Protein AF-A0A9X1HG50-F1 (afdb_monomer)

Sequence (94 aa):
AIVTATEELGEEVHFLLNGLGTNAPPFDSWLVLRGLKTLPLRMDKHELNAQRVAEYLNQHPGVSHVYYPGLPEHPGHDIAARQMTGFGGIVSFK

Solvent-accessible surface area (backbone atoms only — not comparable 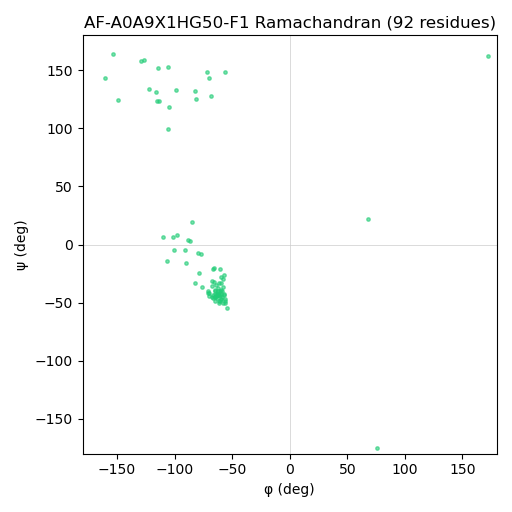to full-atom values): 5636 Å² total; per-residue (Å²): 137,89,86,64,96,47,68,70,61,41,52,55,52,48,52,50,37,64,75,69,61,75,64,78,55,72,68,58,53,49,52,50,57,60,50,55,77,48,40,67,66,49,48,57,50,34,22,58,50,29,52,54,50,47,57,52,45,64,72,34,91,90,42,80,45,66,52,38,52,77,40,86,85,30,94,53,17,71,61,43,65,72,77,39,100,66,65,46,58,70,71,52,72,78

Nearest PDB structures (foldseek):
  6k1n-assembly1_C  TM=9.606E-01  e=2.654E-08  Stenotrophomonas maltophilia R551-3
  6k1o-assembly1_A  TM=9.635E-01  e=4.033E-08  Stenotrophomonas maltophilia R551-3
  6k1n-assembly1_D  TM=9.611E-01  e=4.637E-08  Stenotrophomonas maltophilia R551-3
  6k1n-assembly1_B  TM=9.662E-01  e=5.331E-08  Stenotrophomonas maltophilia R551-3
  3e6g-assembly1_B  TM=9.581E-01  e=4.972E-08  Xanthomonas oryzae pv. oryzae

Foldseek 3Di:
DDDDPDPVVVVVVVVCCVVVVVDDDPVVVVVVVVVVVCVVVVFVVLQVVQVVVQVVLCPDPPFPDKAFLCDPPHPCVVVCVVPDPGRTRDIDTD

Radius of gyration: 18.85 Å; Cα contacts (8 Å, |Δi|>4): 71; chains: 1; bounding box: 37×26×50 Å

Structure (mmCIF, N/CA/C/O backbone):
data_AF-A0A9X1HG50-F1
#
_entry.id   AF-A0A9X1HG50-F1
#
loop_
_atom_site.group_PDB
_atom_site.id
_atom_site.type_symbol
_atom_site.label_atom_id
_atom_site.label_alt_id
_atom_site.label_comp_id
_atom_site.label_asym_id
_atom_site.label_entity_id
_atom_site.label_seq_id
_atom_site.pdbx_PDB_ins_code
_atom_site.Cartn_x
_atom_site.Cartn_y
_atom_site.Cartn_z
_atom_site.occupancy
_atom_site.B_iso_or_equiv
_atom_site.auth_seq_id
_atom_site.auth_comp_id
_atom_site.auth_asym_id
_atom_site.auth_atom_id
_atom_site.pdbx_PDB_model_num
ATOM 1 N N . ALA A 1 1 ? 6.141 2.559 -11.445 1.00 82.38 1 ALA A N 1
ATOM 2 C CA . ALA A 1 1 ? 6.173 1.608 -12.571 1.00 82.38 1 ALA A CA 1
ATOM 3 C C . ALA A 1 1 ? 4.741 1.250 -12.919 1.00 82.38 1 ALA A C 1
ATOM 5 O O . ALA A 1 1 ? 3.939 1.125 -12.000 1.00 82.38 1 ALA A O 1
ATOM 6 N N . ILE A 1 2 ? 4.427 1.132 -14.205 1.00 93.31 2 ILE A N 1
ATOM 7 C CA . ILE A 1 2 ? 3.151 0.583 -14.673 1.00 93.31 2 ILE A CA 1
ATOM 8 C C . ILE A 1 2 ? 3.428 -0.873 -15.048 1.00 93.31 2 ILE A C 1
ATOM 10 O O . ILE A 1 2 ? 4.446 -1.149 -15.678 1.00 93.31 2 ILE A O 1
ATOM 14 N N . VAL A 1 3 ? 2.570 -1.792 -14.607 1.00 96.12 3 VAL A N 1
ATOM 15 C CA . VAL A 1 3 ? 2.657 -3.221 -14.936 1.00 96.12 3 VAL A CA 1
ATOM 16 C C . VAL A 1 3 ? 1.422 -3.566 -15.754 1.00 96.12 3 VAL A C 1
ATOM 18 O O . VAL A 1 3 ? 0.304 -3.310 -15.308 1.00 96.12 3 VAL A O 1
ATOM 21 N N . THR A 1 4 ? 1.625 -4.100 -16.954 1.00 97.56 4 THR A N 1
ATOM 22 C CA . THR A 1 4 ? 0.555 -4.467 -17.886 1.00 97.56 4 THR A CA 1
ATOM 23 C C . THR A 1 4 ? 0.385 -5.982 -17.921 1.00 97.56 4 THR A C 1
ATOM 25 O O . THR A 1 4 ? 1.320 -6.730 -17.642 1.00 97.56 4 THR A O 1
ATOM 28 N N . ALA A 1 5 ? -0.829 -6.443 -18.230 1.00 97.62 5 ALA A N 1
ATOM 29 C CA . ALA A 1 5 ? -1.114 -7.873 -18.351 1.00 97.62 5 ALA A CA 1
ATOM 30 C C . ALA A 1 5 ? -0.644 -8.460 -19.692 1.00 97.62 5 ALA A C 1
ATOM 32 O O . ALA A 1 5 ? -0.397 -9.660 -19.771 1.00 97.62 5 ALA A O 1
ATOM 33 N N . THR A 1 6 ? -0.534 -7.625 -20.729 1.00 98.38 6 THR A N 1
ATOM 34 C CA . THR A 1 6 ? -0.103 -8.031 -22.069 1.00 98.38 6 THR A CA 1
ATOM 35 C C . THR A 1 6 ? 1.060 -7.175 -22.558 1.00 98.38 6 THR A C 1
ATOM 37 O O . THR A 1 6 ? 1.301 -6.070 -22.051 1.00 98.38 6 THR A O 1
ATOM 40 N N . GLU A 1 7 ? 1.790 -7.716 -23.529 1.00 97.94 7 GLU A N 1
ATOM 41 C CA . GLU A 1 7 ? 2.939 -7.060 -24.148 1.00 97.94 7 GLU A CA 1
ATOM 42 C C . GLU A 1 7 ? 2.496 -5.875 -25.005 1.00 97.94 7 GLU A C 1
ATOM 44 O O . GLU A 1 7 ? 3.061 -4.795 -24.865 1.00 97.94 7 GLU A O 1
ATOM 49 N N . GLU A 1 8 ? 1.412 -6.025 -25.772 1.00 98.31 8 GLU A N 1
ATOM 50 C CA . GLU A 1 8 ? 0.889 -4.973 -26.650 1.00 98.31 8 GLU A CA 1
ATOM 51 C C . GLU A 1 8 ? 0.535 -3.711 -25.850 1.00 98.31 8 GLU A C 1
ATOM 53 O O . GLU A 1 8 ? 0.939 -2.603 -26.196 1.00 98.31 8 GLU A O 1
ATOM 58 N N . LEU A 1 9 ? -0.141 -3.875 -24.704 1.00 98.00 9 LEU A N 1
ATOM 59 C CA . LEU A 1 9 ? -0.444 -2.753 -23.812 1.00 98.00 9 LEU A CA 1
ATOM 60 C C . LEU A 1 9 ? 0.832 -2.156 -23.196 1.00 98.00 9 LEU A C 1
ATOM 62 O O . LEU A 1 9 ? 0.900 -0.956 -22.929 1.00 98.00 9 LEU A O 1
ATOM 66 N N . GLY A 1 10 ? 1.847 -2.987 -22.951 1.00 97.69 10 GLY A N 1
ATOM 67 C CA . GLY A 1 10 ? 3.153 -2.541 -22.472 1.00 97.69 10 GLY A CA 1
ATOM 68 C C . GLY A 1 10 ? 3.863 -1.638 -23.481 1.00 97.69 10 GLY A C 1
ATOM 69 O O . GLY A 1 10 ? 4.388 -0.591 -23.097 1.00 97.69 10 GLY A O 1
ATOM 70 N N . GLU A 1 11 ? 3.831 -2.002 -24.763 1.00 97.69 11 GLU A N 1
ATOM 71 C CA . GLU A 1 11 ? 4.396 -1.210 -25.858 1.00 97.69 11 GLU A CA 1
ATOM 72 C C . GLU A 1 11 ? 3.673 0.131 -26.026 1.00 97.69 11 GLU A C 1
ATOM 74 O O . GLU A 1 11 ? 4.328 1.172 -26.121 1.00 97.69 11 GLU A O 1
ATOM 79 N N . 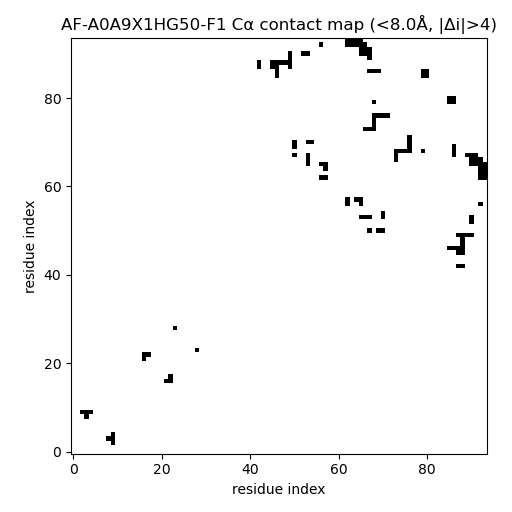GLU A 1 12 ? 2.337 0.135 -25.978 1.00 97.62 12 GLU A N 1
ATOM 80 C CA . GLU A 1 12 ? 1.537 1.365 -26.047 1.00 97.62 12 GLU A CA 1
ATOM 81 C C . GLU A 1 12 ? 1.873 2.330 -24.900 1.00 97.62 12 GLU A C 1
ATOM 83 O O . GLU A 1 12 ? 2.122 3.522 -25.118 1.00 97.62 12 GLU A O 1
ATOM 88 N N . VAL A 1 13 ? 1.941 1.819 -23.666 1.00 96.94 13 VAL A N 1
ATOM 89 C CA . VAL A 1 13 ? 2.327 2.618 -22.494 1.00 96.94 13 VAL A CA 1
ATOM 90 C C . VAL A 1 13 ? 3.760 3.132 -22.636 1.00 96.94 13 VAL A C 1
ATOM 92 O O . VAL A 1 13 ? 4.023 4.300 -22.342 1.00 96.94 13 VAL A O 1
ATOM 95 N N . HIS A 1 14 ? 4.693 2.297 -23.103 1.00 95.75 14 HIS A N 1
ATOM 96 C CA . HIS A 1 14 ? 6.086 2.695 -23.299 1.00 95.75 14 HIS A CA 1
ATOM 97 C C . HIS A 1 14 ? 6.227 3.812 -24.341 1.00 95.75 14 HIS A C 1
ATOM 99 O O . HIS A 1 14 ? 6.938 4.791 -24.096 1.00 95.75 14 HIS A O 1
ATOM 105 N N . PHE A 1 15 ? 5.509 3.708 -25.463 1.00 97.06 15 PHE A N 1
ATOM 106 C CA . PHE A 1 15 ? 5.473 4.736 -26.499 1.00 97.06 15 PHE A CA 1
ATOM 107 C C . PHE A 1 15 ? 5.033 6.092 -25.930 1.00 97.06 15 PHE A C 1
ATOM 109 O O . PHE A 1 15 ? 5.701 7.104 -26.157 1.00 97.06 15 PHE A O 1
ATOM 116 N N . LEU A 1 16 ? 3.962 6.111 -25.127 1.00 96.62 16 LEU A N 1
ATOM 117 C CA . LEU A 1 16 ? 3.464 7.330 -24.483 1.00 96.62 16 LEU A CA 1
ATOM 118 C C . LEU A 1 16 ? 4.455 7.902 -23.463 1.00 96.62 16 LEU A C 1
ATOM 120 O O . LEU A 1 16 ? 4.703 9.106 -23.465 1.00 96.62 16 LEU A O 1
ATOM 124 N N . LEU A 1 17 ? 5.048 7.062 -22.611 1.00 96.06 17 LEU A N 1
ATOM 125 C CA . LEU A 1 17 ? 6.042 7.506 -21.629 1.00 96.06 17 LEU A CA 1
ATOM 126 C C . LEU A 1 17 ? 7.261 8.146 -22.305 1.00 96.06 17 LEU A C 1
ATOM 128 O O . LEU A 1 17 ? 7.749 9.180 -21.844 1.00 96.06 17 LEU A O 1
ATOM 132 N N . ASN A 1 18 ? 7.744 7.554 -23.401 1.00 94.69 18 ASN A N 1
ATOM 133 C CA . ASN A 1 18 ? 8.856 8.097 -24.179 1.00 94.69 18 ASN A CA 1
ATOM 134 C C . ASN A 1 18 ? 8.475 9.407 -24.887 1.00 94.69 18 ASN A C 1
ATOM 136 O O . ASN A 1 18 ? 9.222 10.378 -24.814 1.00 94.69 18 ASN A O 1
ATOM 140 N N . GLY A 1 19 ? 7.302 9.455 -25.527 1.00 97.31 19 GLY A N 1
ATOM 141 C CA . GLY A 1 19 ? 6.837 10.636 -26.259 1.00 97.31 19 GLY A CA 1
ATOM 142 C C . GLY A 1 19 ? 6.515 11.836 -25.364 1.00 97.31 19 GLY A C 1
ATOM 143 O O . GLY A 1 19 ? 6.774 12.974 -25.747 1.00 97.31 19 GLY A O 1
ATOM 144 N N . LEU A 1 20 ? 5.975 11.595 -24.165 1.00 97.44 20 LEU A N 1
ATOM 145 C CA . LEU A 1 20 ? 5.605 12.644 -23.208 1.00 97.44 20 LEU A CA 1
ATOM 146 C C . LEU A 1 20 ? 6.735 13.007 -22.236 1.00 97.44 20 LEU A C 1
ATOM 148 O O . LEU A 1 20 ? 6.656 14.032 -21.563 1.00 97.44 20 LEU A O 1
ATOM 152 N N . GLY A 1 21 ? 7.767 12.167 -22.124 1.00 95.06 21 GLY A N 1
ATOM 153 C CA . GLY A 1 21 ? 8.881 12.384 -21.201 1.00 95.06 21 GLY A CA 1
ATOM 154 C C . GLY A 1 21 ? 8.500 12.262 -19.720 1.00 95.06 21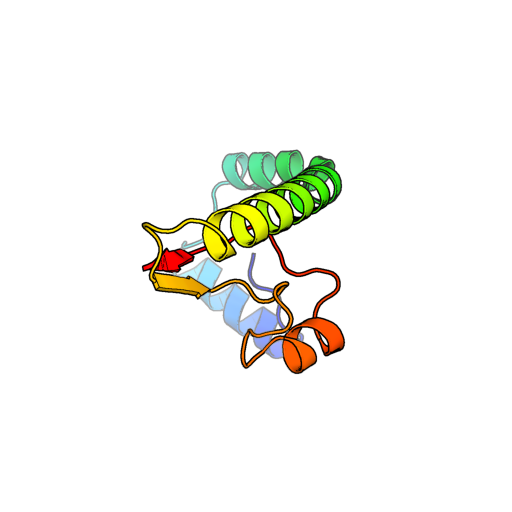 GLY A C 1
ATOM 155 O O . GLY A 1 21 ? 9.205 12.785 -18.864 1.00 95.06 21 GLY A O 1
ATOM 156 N N . THR A 1 22 ? 7.409 11.565 -19.389 1.00 94.38 22 THR A N 1
ATOM 157 C CA . THR A 1 22 ? 6.873 11.431 -18.017 1.00 94.38 22 THR A CA 1
ATOM 158 C C . THR A 1 22 ? 7.532 10.308 -17.202 1.00 94.38 22 THR A C 1
ATOM 160 O O . THR A 1 22 ? 6.987 9.836 -16.204 1.00 94.38 22 THR A O 1
ATOM 163 N N . ASN A 1 23 ? 8.721 9.869 -17.617 1.00 92.81 23 ASN A N 1
ATOM 164 C CA . ASN A 1 23 ? 9.493 8.843 -16.924 1.00 92.81 23 ASN A CA 1
ATOM 165 C C . ASN A 1 23 ? 10.095 9.371 -15.613 1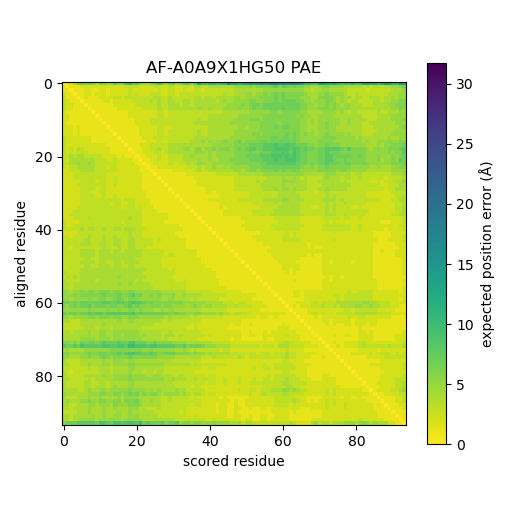.00 92.81 23 ASN A C 1
ATOM 167 O O . ASN A 1 23 ? 10.476 10.535 -15.502 1.00 92.81 23 ASN A O 1
ATOM 171 N N . ALA A 1 24 ? 10.235 8.486 -14.623 1.00 94.62 24 ALA A N 1
ATOM 172 C CA . ALA A 1 24 ? 10.904 8.823 -13.371 1.00 94.62 24 ALA A CA 1
ATOM 173 C C . ALA A 1 24 ? 12.422 9.004 -13.585 1.00 94.62 24 ALA A C 1
ATOM 175 O O . ALA A 1 24 ? 13.026 8.226 -14.333 1.00 94.62 24 ALA A O 1
ATOM 176 N N . PRO A 1 25 ? 13.075 9.959 -12.896 1.00 96.31 25 PRO A N 1
ATOM 177 C CA . PRO A 1 25 ? 14.526 10.091 -12.929 1.00 96.31 25 PRO A CA 1
ATOM 178 C C . PRO A 1 25 ? 15.242 8.793 -12.502 1.00 96.31 25 PRO A C 1
ATOM 180 O O . PRO A 1 25 ? 14.751 8.074 -11.619 1.00 96.31 25 PRO A O 1
ATOM 183 N N . PRO A 1 26 ? 16.437 8.490 -13.051 1.00 96.94 26 PRO A N 1
ATOM 184 C CA . PRO A 1 26 ? 17.189 7.290 -12.675 1.00 96.94 26 PRO A CA 1
ATOM 185 C C . PRO A 1 26 ? 17.516 7.214 -11.178 1.00 96.94 26 PRO A C 1
ATOM 187 O O . PRO A 1 26 ? 17.463 6.139 -10.582 1.00 96.94 26 PRO A O 1
ATOM 190 N N . PHE A 1 27 ? 17.817 8.355 -10.552 1.00 98.25 27 PHE A N 1
ATOM 191 C CA . PHE A 1 27 ? 18.128 8.414 -9.124 1.00 98.25 27 PHE A CA 1
ATOM 192 C C . PHE A 1 27 ? 16.915 8.070 -8.245 1.00 98.25 27 PHE A C 1
ATOM 194 O O . PHE A 1 27 ? 17.030 7.255 -7.329 1.00 98.25 27 PHE A O 1
ATOM 201 N N . ASP A 1 28 ? 15.734 8.596 -8.573 1.00 97.81 28 ASP A N 1
ATOM 202 C CA . ASP A 1 28 ? 14.488 8.277 -7.866 1.00 97.81 28 ASP A CA 1
ATOM 203 C C . ASP A 1 28 ? 14.118 6.802 -8.047 1.00 97.81 28 ASP A C 1
ATOM 205 O O . ASP A 1 28 ? 13.731 6.121 -7.096 1.00 97.81 28 ASP A O 1
ATOM 209 N N . SER A 1 29 ? 14.324 6.270 -9.253 1.00 97.56 29 SER A N 1
ATOM 210 C CA . SER A 1 29 ? 14.132 4.846 -9.543 1.00 97.56 29 SER A CA 1
ATOM 211 C C . SER A 1 29 ? 15.052 3.965 -8.686 1.00 97.56 29 SER A C 1
ATOM 213 O O . SER A 1 29 ? 14.616 2.945 -8.146 1.00 97.56 29 SER A O 1
ATOM 215 N N . TRP A 1 30 ? 16.307 4.378 -8.481 1.00 98.06 30 TRP A N 1
ATOM 216 C CA . TRP A 1 30 ? 17.226 3.707 -7.560 1.00 98.06 30 TRP A CA 1
ATOM 217 C C . TRP A 1 30 ? 16.767 3.798 -6.096 1.00 98.06 30 TRP A C 1
ATOM 219 O O . TRP A 1 30 ? 16.838 2.799 -5.376 1.00 98.06 30 TRP A O 1
ATOM 229 N N . LEU A 1 31 ? 16.237 4.942 -5.649 1.00 98.44 31 LEU A N 1
ATOM 230 C CA . LEU A 1 31 ? 15.672 5.078 -4.300 1.00 98.44 31 LEU A CA 1
ATOM 231 C C . LEU A 1 31 ? 14.469 4.149 -4.086 1.00 98.44 31 LEU A C 1
ATOM 233 O O . LEU A 1 31 ? 14.368 3.517 -3.030 1.00 98.44 31 LEU A O 1
ATOM 237 N N . VAL A 1 32 ? 13.604 3.997 -5.094 1.00 98.06 32 VAL A N 1
ATOM 238 C CA . VAL A 1 32 ? 12.503 3.021 -5.068 1.00 98.06 32 VAL A CA 1
ATOM 239 C C . VAL A 1 32 ? 13.052 1.596 -4.954 1.00 98.06 32 VAL A C 1
ATOM 241 O O . VAL A 1 32 ? 12.630 0.855 -4.065 1.00 98.06 32 VAL A O 1
ATOM 244 N N . LEU A 1 33 ? 14.043 1.219 -5.773 1.00 97.94 33 LEU A N 1
ATOM 245 C CA . LEU A 1 33 ? 14.697 -0.097 -5.695 1.00 97.94 33 LEU A CA 1
ATOM 246 C C . LEU A 1 33 ? 15.330 -0.357 -4.323 1.00 97.94 33 LEU A C 1
ATOM 248 O O . LEU A 1 33 ? 15.223 -1.463 -3.790 1.00 97.94 33 LEU A O 1
ATOM 252 N N . ARG A 1 34 ? 15.956 0.660 -3.722 1.00 98.38 34 ARG A N 1
ATOM 253 C CA . ARG A 1 34 ? 16.493 0.592 -2.359 1.00 98.38 34 ARG A CA 1
ATOM 254 C C . ARG A 1 34 ? 15.380 0.354 -1.336 1.00 98.38 34 ARG A C 1
ATOM 256 O O . ARG A 1 34 ? 15.545 -0.479 -0.448 1.00 98.38 34 ARG A O 1
ATOM 263 N N . GLY A 1 35 ? 14.247 1.045 -1.469 1.00 98.50 35 GLY A N 1
ATOM 264 C CA . GLY A 1 35 ? 13.082 0.888 -0.595 1.00 98.50 35 GLY A CA 1
ATOM 265 C C . GLY A 1 35 ? 12.380 -0.469 -0.726 1.00 98.50 35 GLY A C 1
ATOM 266 O O . GLY A 1 35 ? 11.864 -0.985 0.270 1.00 98.50 35 GLY A O 1
ATOM 267 N N . LEU A 1 36 ? 12.394 -1.075 -1.919 1.00 98.06 36 LEU A N 1
ATOM 268 C CA . LEU A 1 36 ? 11.796 -2.391 -2.176 1.00 98.06 36 LEU A CA 1
ATOM 269 C C . LEU A 1 36 ? 12.443 -3.505 -1.346 1.00 98.06 36 LEU A C 1
ATOM 271 O O . LEU A 1 36 ? 11.748 -4.412 -0.899 1.00 98.06 36 LEU A O 1
ATOM 275 N N . LYS A 1 37 ? 13.747 -3.406 -1.057 1.00 98.31 37 LYS A N 1
ATOM 276 C CA . LYS A 1 37 ? 14.488 -4.403 -0.261 1.00 98.31 37 LYS A CA 1
ATOM 277 C C . LYS A 1 37 ? 13.905 -4.620 1.136 1.00 98.31 37 LYS A C 1
ATOM 279 O O . LYS A 1 37 ? 14.026 -5.708 1.683 1.00 98.31 37 LYS A O 1
ATOM 284 N N . THR A 1 38 ? 13.283 -3.592 1.712 1.00 98.56 38 THR A N 1
ATOM 285 C CA . THR A 1 38 ? 12.670 -3.647 3.048 1.00 98.56 38 THR A CA 1
ATOM 286 C C . THR A 1 38 ? 11.149 -3.588 3.003 1.00 98.56 38 THR A C 1
ATOM 288 O O . THR A 1 38 ? 10.520 -3.494 4.056 1.00 98.56 38 THR A O 1
ATOM 291 N N . LEU A 1 39 ? 10.541 -3.626 1.811 1.00 98.12 39 LEU A N 1
ATOM 292 C CA . LEU A 1 39 ? 9.090 -3.542 1.667 1.00 98.12 39 LEU A CA 1
ATOM 293 C C . LEU A 1 39 ? 8.355 -4.626 2.471 1.00 98.12 39 LEU A C 1
ATOM 295 O O . LEU A 1 39 ? 7.482 -4.223 3.234 1.00 98.12 39 LEU A O 1
ATOM 299 N N . PRO A 1 40 ? 8.716 -5.926 2.411 1.00 97.75 40 PRO A N 1
ATOM 300 C CA . PRO A 1 40 ? 7.998 -6.956 3.168 1.00 97.75 40 PRO A CA 1
ATOM 301 C C . PRO A 1 40 ? 7.995 -6.666 4.674 1.00 97.75 40 PRO A C 1
ATOM 303 O O . PRO A 1 40 ? 6.940 -6.536 5.282 1.00 97.75 40 PRO A O 1
ATOM 306 N N . LEU A 1 41 ? 9.174 -6.385 5.243 1.00 98.31 41 LEU A N 1
ATOM 307 C CA . LEU A 1 41 ? 9.330 -6.082 6.671 1.00 98.31 41 LEU A CA 1
ATOM 308 C C . LEU A 1 41 ? 8.514 -4.860 7.114 1.00 98.31 41 LEU A C 1
ATOM 310 O O . LEU A 1 41 ? 7.962 -4.835 8.216 1.00 98.31 41 LEU A O 1
ATOM 314 N N . ARG A 1 42 ? 8.459 -3.819 6.273 1.00 98.50 42 ARG A N 1
ATOM 315 C CA . ARG A 1 42 ? 7.669 -2.619 6.561 1.00 98.50 42 ARG A CA 1
ATOM 316 C C . ARG A 1 42 ? 6.178 -2.911 6.474 1.00 98.50 42 ARG A C 1
ATOM 318 O O . ARG A 1 42 ? 5.457 -2.469 7.360 1.00 98.50 42 ARG A O 1
ATOM 325 N N . MET A 1 43 ? 5.721 -3.633 5.451 1.00 98.25 43 MET A N 1
ATOM 326 C CA . MET A 1 43 ? 4.299 -3.942 5.280 1.00 98.25 43 MET A CA 1
ATOM 327 C C . MET A 1 43 ? 3.772 -4.834 6.403 1.00 98.25 43 MET A C 1
ATOM 329 O O . MET A 1 43 ? 2.749 -4.486 6.985 1.00 98.25 43 MET A O 1
ATOM 333 N N . ASP A 1 44 ? 4.525 -5.859 6.812 1.00 98.12 44 ASP A N 1
ATOM 334 C CA . ASP A 1 44 ? 4.173 -6.708 7.959 1.00 98.12 44 ASP A CA 1
ATOM 335 C C . ASP A 1 44 ? 4.001 -5.875 9.238 1.00 98.12 44 ASP A C 1
ATOM 337 O O . ASP A 1 44 ? 3.063 -6.053 10.018 1.00 98.12 44 ASP A O 1
ATOM 341 N N . LYS A 1 45 ? 4.915 -4.920 9.467 1.00 98.56 45 LYS A N 1
ATOM 342 C CA . LYS A 1 45 ? 4.844 -4.042 10.638 1.00 98.56 45 LYS A CA 1
ATOM 343 C C . LYS A 1 45 ? 3.703 -3.030 10.538 1.00 98.56 45 LYS A C 1
ATOM 345 O O . LYS A 1 45 ? 3.060 -2.766 11.552 1.00 98.56 45 LYS A O 1
ATOM 350 N N . HIS A 1 46 ? 3.466 -2.463 9.356 1.00 98.56 46 HIS A N 1
ATOM 351 C CA . HIS A 1 46 ? 2.355 -1.548 9.109 1.00 98.56 46 HIS A CA 1
ATOM 352 C C . HIS A 1 46 ? 1.018 -2.224 9.386 1.00 98.56 46 HIS A C 1
ATOM 354 O O . HIS A 1 46 ? 0.206 -1.648 10.099 1.00 98.56 46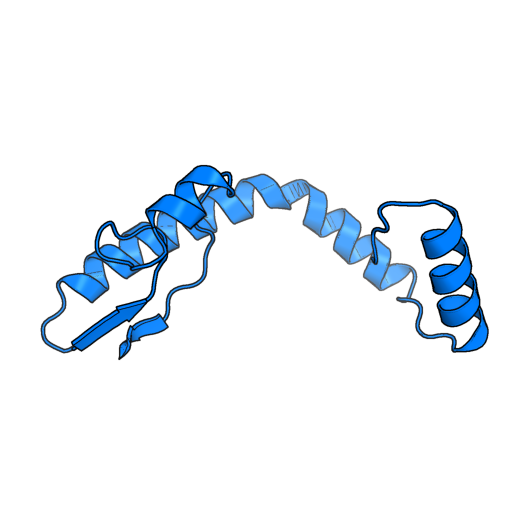 HIS A O 1
ATOM 360 N N . GLU A 1 47 ? 0.825 -3.440 8.886 1.00 98.25 47 GLU A N 1
ATOM 361 C CA . GLU A 1 47 ? -0.396 -4.210 9.094 1.00 98.25 47 GLU A CA 1
ATOM 362 C C . GLU A 1 47 ? -0.606 -4.580 10.563 1.00 98.25 47 GLU A C 1
ATOM 364 O O . GLU A 1 47 ? -1.665 -4.303 11.125 1.00 98.25 47 GLU A O 1
ATOM 369 N N . LEU A 1 48 ? 0.426 -5.109 11.231 1.00 98.44 48 LEU A N 1
ATOM 370 C CA . LEU A 1 48 ? 0.351 -5.433 12.658 1.00 98.44 48 LEU A CA 1
ATOM 371 C C . LEU A 1 48 ? -0.024 -4.206 13.503 1.00 98.44 48 LEU A C 1
ATOM 373 O O . LEU A 1 48 ? -0.816 -4.301 14.442 1.00 98.44 48 LEU A O 1
ATOM 377 N N . ASN A 1 49 ? 0.574 -3.054 13.199 1.00 98.69 49 ASN A N 1
ATOM 378 C CA . ASN A 1 49 ? 0.285 -1.818 13.915 1.00 98.69 49 ASN A CA 1
ATOM 379 C C . ASN A 1 49 ? -1.119 -1.297 13.584 1.00 98.69 49 ASN A C 1
ATOM 381 O O . ASN A 1 49 ? -1.820 -0.870 14.496 1.00 98.69 49 ASN A O 1
ATOM 385 N N . ALA A 1 50 ? -1.536 -1.351 12.318 1.00 98.56 50 ALA A N 1
ATOM 386 C CA . ALA A 1 50 ? -2.861 -0.921 11.884 1.00 98.56 50 ALA A CA 1
ATOM 387 C C . ALA A 1 50 ? -3.970 -1.742 12.544 1.00 98.56 50 ALA A C 1
ATOM 389 O O . ALA A 1 50 ? -4.905 -1.145 13.065 1.00 98.56 50 ALA A O 1
ATOM 390 N N . GLN A 1 51 ? -3.823 -3.068 12.633 1.00 98.44 51 GLN A N 1
ATOM 391 C CA . GLN A 1 51 ? -4.763 -3.926 13.362 1.00 98.44 51 GLN A CA 1
ATOM 392 C C . GLN A 1 51 ? -4.918 -3.470 14.818 1.00 98.44 51 GLN A C 1
ATOM 394 O O . GLN A 1 51 ? -6.030 -3.218 15.271 1.00 98.44 51 GLN A O 1
ATOM 399 N N . ARG A 1 52 ? -3.802 -3.276 15.533 1.00 98.50 52 ARG A N 1
ATOM 400 C CA . ARG A 1 52 ? -3.822 -2.834 16.939 1.00 98.50 52 ARG A CA 1
ATOM 401 C C . ARG A 1 52 ? -4.459 -1.457 17.111 1.00 98.50 52 ARG A C 1
ATOM 403 O O . ARG A 1 52 ? -5.206 -1.238 18.059 1.00 98.50 52 ARG A O 1
ATOM 410 N N . VAL A 1 53 ? -4.148 -0.524 16.212 1.00 98.50 53 VAL A N 1
ATOM 411 C CA . VAL A 1 53 ? -4.735 0.823 16.216 1.00 98.50 53 VAL A CA 1
ATOM 412 C C . VAL A 1 53 ? -6.236 0.753 15.938 1.00 98.50 53 VAL A C 1
ATOM 414 O O . VAL A 1 53 ? -7.005 1.389 16.651 1.00 98.50 53 VAL A O 1
ATOM 417 N N . ALA A 1 54 ? -6.662 -0.034 14.950 1.00 98.44 54 ALA A N 1
ATOM 418 C CA . ALA A 1 54 ? -8.068 -0.203 14.608 1.00 98.44 54 ALA A CA 1
ATOM 419 C C . ALA A 1 54 ? -8.862 -0.830 15.762 1.00 98.44 54 ALA A C 1
ATOM 421 O O . ALA A 1 54 ? -9.907 -0.302 16.122 1.00 98.44 54 ALA A O 1
ATOM 422 N N . GLU A 1 55 ? -8.352 -1.893 16.387 1.00 98.00 55 GLU A N 1
ATOM 423 C CA . GLU A 1 55 ? -8.978 -2.538 17.550 1.00 98.00 55 GLU A CA 1
ATOM 424 C C . GLU A 1 55 ? -9.103 -1.586 18.742 1.00 98.00 55 GLU A C 1
ATOM 426 O O . GLU A 1 55 ? -10.155 -1.530 19.379 1.00 98.00 55 GLU A O 1
ATOM 431 N N . TYR A 1 56 ? -8.052 -0.808 19.019 1.00 98.31 56 TYR A N 1
ATOM 432 C CA . TYR A 1 56 ? -8.075 0.210 20.064 1.00 98.31 56 TYR A CA 1
ATOM 433 C C . TYR A 1 56 ? -9.140 1.278 19.788 1.00 98.31 56 TYR A C 1
ATOM 435 O O . TYR A 1 56 ? -9.962 1.575 20.655 1.00 98.31 56 TYR A O 1
ATOM 443 N N . LEU A 1 57 ? -9.148 1.841 18.576 1.00 98.12 57 LEU A N 1
ATOM 444 C CA . LEU A 1 57 ? -10.109 2.871 18.183 1.00 98.12 57 LEU A CA 1
ATOM 445 C C . LEU A 1 57 ? -11.544 2.335 18.184 1.00 98.12 57 LEU A C 1
ATOM 447 O O . LEU A 1 57 ? -12.448 3.063 18.574 1.00 98.12 57 LEU A O 1
ATOM 451 N N . ASN A 1 58 ? -11.754 1.067 17.820 1.00 97.38 58 ASN A N 1
ATOM 452 C CA . ASN A 1 58 ? -13.084 0.456 17.774 1.00 97.38 58 ASN A CA 1
ATOM 453 C C . ASN A 1 58 ? -13.727 0.322 19.164 1.00 97.38 58 ASN A C 1
ATOM 455 O O . ASN A 1 58 ? -14.939 0.198 19.283 1.00 97.38 58 ASN A O 1
ATOM 459 N N . GLN A 1 59 ? -12.915 0.349 20.222 1.00 97.00 59 GLN A N 1
ATOM 460 C CA . GLN A 1 59 ? -13.370 0.309 21.613 1.00 97.00 59 GLN A CA 1
ATOM 461 C C . GLN A 1 59 ? -13.371 1.697 22.270 1.00 97.00 59 GLN A C 1
ATOM 463 O O . GLN A 1 59 ? -13.777 1.840 23.424 1.00 97.00 59 GLN A O 1
ATOM 468 N N . HIS A 1 60 ? -12.882 2.725 21.575 1.00 97.94 60 HIS A N 1
ATOM 469 C CA . HIS A 1 60 ? -12.685 4.040 22.159 1.00 97.94 60 HIS A CA 1
ATOM 470 C C . HIS A 1 60 ? -14.007 4.831 22.191 1.00 97.94 60 HIS A C 1
ATOM 472 O O . HIS A 1 60 ? -14.599 5.070 21.142 1.00 97.94 60 HIS A O 1
ATOM 478 N N . PRO A 1 61 ? -14.456 5.342 23.354 1.00 97.44 61 PRO A N 1
ATOM 479 C CA . PRO A 1 61 ? -15.782 5.962 23.496 1.00 97.44 61 PRO A CA 1
ATOM 480 C C . PRO A 1 61 ? -15.957 7.265 22.702 1.00 97.44 61 PRO A C 1
ATOM 482 O O . PRO A 1 61 ? -17.076 7.693 22.444 1.00 97.44 61 PRO A O 1
ATOM 485 N N . GLY A 1 62 ? -14.851 7.916 22.332 1.00 97.81 62 GLY A N 1
ATOM 486 C CA . GLY A 1 62 ? -14.848 9.107 21.477 1.00 97.81 62 GLY A CA 1
ATOM 487 C C . GLY A 1 62 ? -14.820 8.818 19.973 1.00 97.81 62 GLY A C 1
ATOM 488 O O . GLY A 1 62 ? -14.707 9.762 19.201 1.00 97.81 62 GLY A O 1
ATOM 489 N N . VAL A 1 63 ? -14.856 7.548 19.562 1.00 98.00 63 VAL A N 1
ATOM 490 C CA . VAL A 1 63 ? -14.854 7.132 18.156 1.00 98.00 63 VAL A CA 1
ATOM 491 C C . VAL A 1 63 ? -16.196 6.481 17.853 1.00 98.00 63 VAL A C 1
ATOM 493 O O . VAL A 1 63 ? -16.607 5.532 18.511 1.00 98.00 63 VAL A O 1
ATOM 496 N N . SER A 1 64 ? -16.893 7.010 16.856 1.00 97.06 64 SER A N 1
ATOM 497 C CA . SER A 1 64 ? -18.200 6.515 16.428 1.00 97.06 64 SER A CA 1
ATOM 498 C C . SER A 1 64 ? -18.094 5.319 15.487 1.00 97.06 64 SER A C 1
ATOM 500 O O . SER A 1 64 ? -18.969 4.454 15.486 1.00 97.06 64 SER A O 1
ATOM 502 N N . HIS A 1 65 ? -17.047 5.275 14.657 1.00 97.06 65 HIS A N 1
ATOM 503 C CA . HIS A 1 65 ? -16.863 4.198 13.690 1.00 97.06 65 HIS A CA 1
ATOM 504 C C . HIS A 1 65 ? -15.419 4.095 13.200 1.00 97.06 65 HIS A C 1
ATOM 506 O O . HIS A 1 65 ? -14.785 5.118 12.940 1.00 97.06 65 HIS A O 1
ATOM 512 N N . VAL A 1 66 ? -14.938 2.869 12.978 1.00 98.19 66 VAL A N 1
ATOM 513 C CA . VAL A 1 66 ? -13.613 2.582 12.409 1.00 98.19 66 VAL A CA 1
ATOM 514 C C . VAL A 1 66 ? -13.753 1.871 11.066 1.00 98.19 66 VAL A C 1
ATOM 516 O O . VAL A 1 66 ? -14.459 0.876 10.941 1.00 98.19 66 VAL A O 1
ATOM 519 N N . TYR A 1 67 ? -13.032 2.360 10.062 1.00 98.12 67 TYR A N 1
ATOM 520 C CA . TYR A 1 67 ? -12.942 1.762 8.735 1.00 98.12 67 TYR A CA 1
ATOM 521 C C . TYR A 1 67 ? -11.576 1.091 8.595 1.00 98.12 67 TYR A C 1
ATOM 523 O O . TYR A 1 67 ? -10.558 1.743 8.344 1.00 98.12 67 TYR A O 1
ATOM 531 N N . TYR A 1 68 ? -11.556 -0.226 8.775 1.00 98.38 68 TYR A N 1
ATOM 532 C CA . TYR A 1 68 ? -10.370 -1.039 8.549 1.00 98.38 68 TYR A CA 1
ATOM 533 C C . TYR A 1 68 ? -10.771 -2.449 8.091 1.00 98.38 68 TYR A C 1
ATOM 535 O O . TYR A 1 68 ? -11.523 -3.109 8.809 1.00 98.38 68 TYR A O 1
ATOM 543 N N . PRO A 1 69 ? -10.279 -2.945 6.938 1.00 98.12 69 PRO A N 1
ATOM 544 C CA . PRO A 1 69 ? -10.681 -4.249 6.406 1.00 98.12 69 PRO A CA 1
ATOM 545 C C . PRO A 1 69 ? -10.369 -5.442 7.315 1.00 98.12 69 PRO A C 1
ATOM 547 O O . PRO A 1 69 ? -11.004 -6.480 7.166 1.00 98.12 69 PRO A O 1
ATOM 550 N N . GLY A 1 70 ? -9.420 -5.306 8.248 1.00 97.38 70 GLY A N 1
ATOM 551 C CA . GLY A 1 70 ? -9.074 -6.354 9.214 1.00 97.38 70 GLY A CA 1
ATOM 552 C C . GLY A 1 70 ? -10.054 -6.500 10.383 1.00 97.38 70 GLY A C 1
ATOM 553 O O . GLY A 1 70 ? -9.938 -7.452 11.150 1.00 97.38 70 GLY A O 1
ATOM 554 N N . LEU A 1 71 ? -11.028 -5.594 10.535 1.00 97.75 71 LEU A N 1
ATOM 555 C CA . LEU A 1 71 ? -12.098 -5.749 11.524 1.00 97.75 71 LEU A CA 1
ATOM 556 C C . LEU A 1 71 ? -13.203 -6.669 10.969 1.00 97.75 71 LEU A C 1
ATOM 558 O O . LEU A 1 71 ? -13.672 -6.415 9.859 1.00 97.75 71 LEU A O 1
ATOM 562 N N . PRO A 1 72 ? -13.688 -7.673 11.730 1.00 94.88 72 PRO A N 1
ATOM 563 C CA . PRO A 1 72 ? -14.743 -8.584 11.267 1.00 94.88 72 PRO A CA 1
ATOM 564 C C . PRO A 1 72 ? -16.061 -7.891 10.898 1.00 94.88 72 PRO A C 1
ATOM 566 O O . PRO A 1 72 ? -16.803 -8.372 10.050 1.00 94.88 72 PRO A O 1
ATOM 569 N N . GLU A 1 73 ? -16.355 -6.751 11.525 1.00 92.88 73 GLU A N 1
ATOM 570 C CA . GLU A 1 73 ? -17.569 -5.967 11.265 1.00 92.88 73 GLU A CA 1
ATOM 571 C C . GLU A 1 73 ? -17.461 -5.099 9.999 1.00 92.88 73 GLU A C 1
ATOM 573 O O . GLU A 1 73 ? -18.446 -4.494 9.571 1.00 92.88 73 GLU A O 1
ATOM 578 N N . HIS A 1 74 ? -16.278 -5.021 9.375 1.00 96.81 74 HIS A N 1
ATOM 579 C CA . HIS A 1 74 ? -16.096 -4.248 8.154 1.00 96.81 74 HIS A CA 1
ATOM 580 C C . HIS A 1 74 ? -16.852 -4.914 6.985 1.00 96.81 74 HIS A C 1
ATOM 582 O O . HIS A 1 74 ? -16.584 -6.076 6.677 1.00 96.81 74 HIS A O 1
ATOM 588 N N . PRO A 1 75 ? -17.714 -4.196 6.234 1.00 96.25 75 PRO A N 1
ATOM 589 C CA . PRO A 1 75 ? -18.547 -4.794 5.178 1.00 96.25 75 PRO A CA 1
ATOM 590 C C . PRO A 1 75 ? -17.773 -5.535 4.077 1.00 96.25 75 PRO A C 1
ATOM 592 O O . PRO A 1 75 ? -18.304 -6.423 3.419 1.00 96.25 75 PRO A O 1
ATOM 595 N N . GLY A 1 76 ? -16.517 -5.149 3.849 1.00 96.88 76 GLY A N 1
ATOM 596 C CA . GLY A 1 76 ? -15.620 -5.779 2.879 1.00 96.88 76 GLY A CA 1
ATOM 597 C C . GLY A 1 76 ? -14.646 -6.806 3.463 1.00 96.88 76 GLY A C 1
ATOM 598 O O . GLY A 1 76 ? -13.737 -7.196 2.735 1.00 96.88 76 GLY A O 1
ATOM 599 N N . HIS A 1 77 ? -14.772 -7.195 4.739 1.00 97.88 77 HIS A N 1
ATOM 600 C CA . HIS A 1 77 ? -13.810 -8.072 5.422 1.00 97.88 77 HIS A CA 1
ATOM 601 C C . HIS A 1 77 ? -13.584 -9.386 4.664 1.00 97.88 77 HIS A C 1
ATOM 603 O O . HIS A 1 77 ? -12.458 -9.675 4.265 1.00 97.88 77 HIS A O 1
ATOM 609 N N . ASP A 1 78 ? -14.654 -10.126 4.363 1.00 97.88 78 ASP A N 1
ATOM 610 C CA . ASP A 1 78 ? -14.563 -11.425 3.681 1.0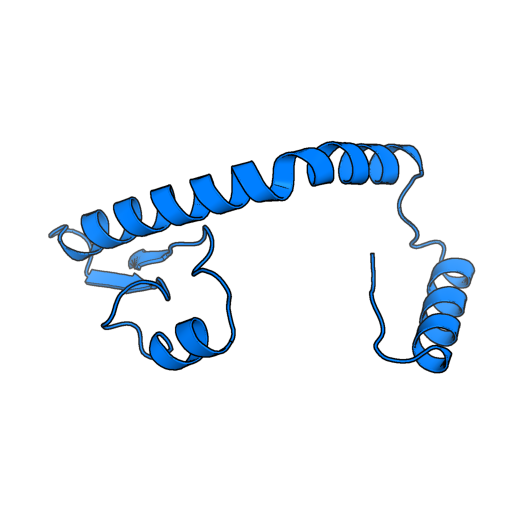0 97.88 78 ASP A CA 1
ATOM 611 C C . ASP A 1 78 ? -13.958 -11.310 2.275 1.00 97.88 78 ASP A C 1
ATOM 613 O O . ASP A 1 78 ? -13.185 -12.162 1.832 1.00 97.88 78 ASP A O 1
ATOM 617 N N . ILE A 1 79 ? -14.287 -10.231 1.558 1.00 98.12 79 ILE A N 1
ATOM 618 C CA . ILE A 1 79 ? -13.735 -9.964 0.227 1.00 98.12 79 ILE A CA 1
ATOM 619 C C . ILE A 1 79 ? -12.237 -9.671 0.338 1.00 98.12 79 ILE A C 1
ATOM 621 O O . ILE A 1 79 ? -11.455 -10.238 -0.426 1.00 98.12 79 ILE A O 1
ATOM 625 N N . ALA A 1 80 ? -11.840 -8.824 1.292 1.00 97.75 80 ALA A N 1
ATOM 626 C CA . ALA A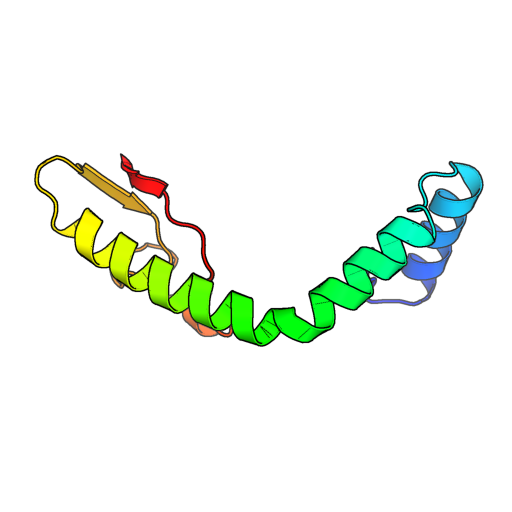 1 80 ? -10.445 -8.497 1.553 1.00 97.75 80 ALA A CA 1
ATOM 627 C C . ALA A 1 80 ? -9.649 -9.751 1.934 1.00 97.75 80 ALA A C 1
ATOM 629 O O . ALA A 1 80 ? -8.639 -10.032 1.299 1.00 97.75 80 ALA A O 1
ATOM 630 N N . ALA A 1 81 ? -10.152 -10.558 2.872 1.00 97.44 81 ALA A N 1
ATOM 631 C CA . ALA A 1 81 ? -9.518 -11.801 3.303 1.00 97.44 81 ALA A CA 1
ATOM 632 C C . ALA A 1 81 ? -9.349 -12.817 2.159 1.00 97.44 81 ALA A C 1
ATOM 634 O O . ALA A 1 81 ? -8.373 -13.562 2.129 1.00 97.44 81 ALA A O 1
ATOM 635 N N . ARG A 1 82 ? -10.278 -12.844 1.192 1.00 98.19 82 ARG A N 1
ATOM 636 C CA . ARG A 1 82 ? -10.198 -13.749 0.037 1.00 98.19 82 ARG A CA 1
ATOM 637 C C . ARG A 1 82 ? -9.188 -13.302 -1.022 1.00 98.19 82 ARG A C 1
ATOM 639 O O . ARG A 1 82 ? -8.595 -14.156 -1.673 1.00 98.19 82 ARG A O 1
ATOM 646 N N . GLN A 1 83 ? -9.051 -11.997 -1.263 1.00 98.06 83 GLN A N 1
ATOM 647 C CA . GLN A 1 83 ? -8.276 -11.472 -2.401 1.00 98.06 83 GLN A CA 1
ATOM 648 C C . GLN A 1 83 ? -6.928 -10.844 -2.016 1.00 98.06 83 GLN A C 1
ATOM 650 O O . GLN A 1 83 ? -6.109 -10.580 -2.893 1.00 98.06 83 GLN A O 1
ATOM 655 N N . MET A 1 84 ? -6.704 -10.561 -0.732 1.00 97.62 84 MET A N 1
ATOM 656 C CA . MET A 1 84 ? -5.505 -9.899 -0.213 1.00 97.62 84 MET A CA 1
ATOM 657 C C . MET A 1 84 ? -4.721 -10.868 0.678 1.00 97.62 84 MET A C 1
ATOM 659 O O . MET A 1 84 ? -5.296 -11.744 1.314 1.00 97.62 84 MET A O 1
ATOM 663 N N . THR A 1 85 ? -3.400 -10.699 0.763 1.00 96.06 85 THR A N 1
ATOM 664 C CA . THR A 1 85 ? -2.532 -11.502 1.651 1.00 96.06 85 THR A CA 1
ATOM 665 C C . THR A 1 85 ? -2.397 -10.916 3.060 1.00 96.06 85 THR A C 1
ATOM 667 O O . THR A 1 85 ? -1.615 -11.419 3.859 1.00 96.06 85 THR A O 1
ATOM 670 N N . GLY A 1 86 ? -3.116 -9.830 3.330 1.00 95.88 86 GLY A N 1
ATOM 671 C CA . GLY A 1 86 ? -3.065 -9.031 4.545 1.00 95.88 86 GLY A CA 1
ATOM 672 C C . GLY A 1 86 ? -3.900 -7.758 4.371 1.00 95.88 86 GLY A C 1
ATOM 673 O O . GLY A 1 86 ? -4.253 -7.403 3.2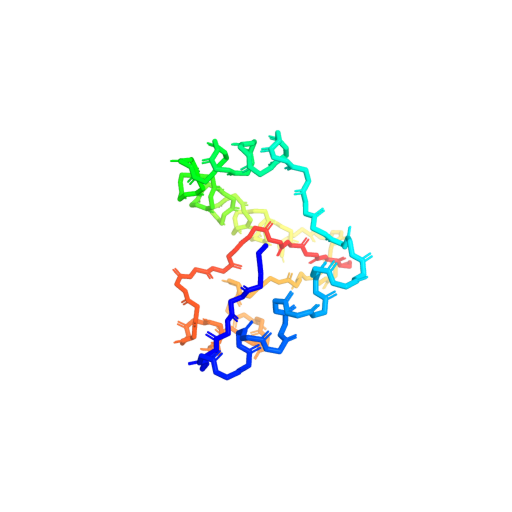44 1.00 95.88 86 GLY A O 1
ATOM 674 N N . PHE A 1 87 ? -4.263 -7.085 5.461 1.00 97.69 87 PHE A N 1
ATOM 675 C CA . PHE A 1 87 ? -5.211 -5.956 5.445 1.00 97.69 87 PHE A CA 1
ATOM 676 C C . PHE A 1 87 ? -4.558 -4.574 5.271 1.00 97.69 87 PHE A C 1
ATOM 678 O O . PHE A 1 87 ? -5.257 -3.573 5.090 1.00 97.69 87 PHE A O 1
ATOM 685 N N . GLY A 1 88 ? -3.223 -4.512 5.249 1.00 96.75 88 GLY A N 1
ATOM 686 C CA . GLY A 1 88 ? -2.473 -3.283 4.996 1.00 96.75 88 GLY A CA 1
ATOM 687 C C . GLY A 1 88 ? -2.438 -2.306 6.176 1.00 96.75 88 GLY A C 1
ATOM 688 O O . GLY A 1 88 ? -2.863 -2.599 7.284 1.00 96.75 88 GLY A O 1
ATOM 689 N N . GLY A 1 89 ? -1.857 -1.126 5.947 1.00 97.62 89 GLY A N 1
ATOM 690 C CA . GLY A 1 89 ? -1.509 -0.177 7.014 1.00 97.62 89 GLY A CA 1
ATOM 691 C C . GLY A 1 89 ? -2.454 1.012 7.204 1.00 97.62 89 GLY A C 1
ATOM 692 O O . GLY A 1 89 ? -2.095 1.940 7.926 1.00 97.62 89 GLY A O 1
ATOM 693 N N . ILE A 1 90 ? -3.589 1.057 6.503 1.00 97.88 90 ILE A N 1
ATOM 694 C CA . ILE A 1 90 ? -4.435 2.257 6.420 1.00 97.88 90 ILE A CA 1
ATOM 695 C C . ILE A 1 90 ? -5.675 2.089 7.292 1.00 97.88 90 ILE A C 1
ATOM 697 O O . ILE A 1 90 ? -6.502 1.224 7.027 1.00 97.88 90 ILE A O 1
ATOM 701 N N . VAL A 1 91 ? -5.817 2.961 8.290 1.00 98.25 91 VAL A N 1
ATOM 702 C CA . VAL A 1 91 ? -6.976 3.034 9.189 1.00 98.25 91 VAL A CA 1
ATOM 703 C C . VAL A 1 91 ? -7.573 4.432 9.091 1.00 98.25 91 VAL A C 1
ATOM 705 O O . VAL A 1 91 ? -6.844 5.422 9.159 1.00 98.25 91 VAL A O 1
ATOM 708 N N . SER A 1 92 ? -8.893 4.528 8.960 1.00 98.06 92 SER A N 1
ATOM 709 C CA . SER A 1 92 ? -9.630 5.785 9.127 1.00 98.06 92 SER A CA 1
ATOM 710 C C . SER A 1 92 ? -10.791 5.587 10.098 1.00 98.06 92 SER A C 1
ATOM 712 O O . SER A 1 92 ? -11.214 4.462 10.354 1.00 98.06 92 SER A O 1
ATOM 714 N N . PHE A 1 93 ? -11.280 6.666 10.702 1.00 97.88 93 PHE A N 1
ATOM 715 C CA . PHE A 1 93 ? -12.344 6.616 11.702 1.00 97.88 93 PHE A CA 1
ATOM 716 C C . PHE A 1 93 ? -13.126 7.933 11.722 1.00 97.88 93 PHE A C 1
ATOM 718 O O . PHE A 1 93 ? -12.677 8.931 11.152 1.00 97.88 93 PHE A O 1
ATOM 725 N N . LYS A 1 94 ? -14.308 7.915 12.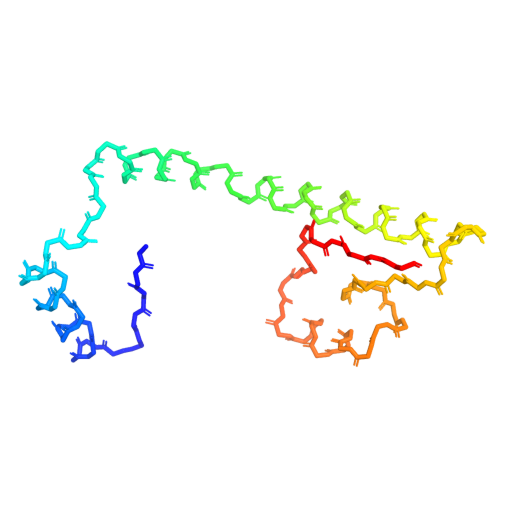337 1.00 95.75 94 LYS A N 1
ATOM 726 C CA . LYS A 1 94 ? -15.142 9.094 12.599 1.00 95.75 94 LYS A CA 1
ATOM 727 C C . LYS A 1 94 ? -15.429 9.211 14.080 1.00 95.75 94 LYS A C 1
ATOM 729 O O . LYS A 1 94 ? -15.772 8.165 14.675 1.00 95.75 94 LYS A O 1
#

Organism: NCBI:txid2872310

InterPro domains:
  IPR000277 Cys/Met metabolism, pyridoxal phosphate-dependent enzyme [PF01053] (2-94)
  IPR000277 Cys/Met metabolism, pyridoxal phosphate-dependent enzyme [PTHR11808] (2-94)
  IPR015421 Pyridoxal phosphate-dependent transferase, major domain [G3DSA:3.40.640.10] (1-38)
  IPR015422 Pyridoxal phosphate-dependent transferase, small domain [G3DSA:3.90.1150.10] (39-94)
  IPR015424 Pyridoxal phosphate-dependent transferase [SSF53383] (2-93)

Mean predicted aligned error: 3.12 Å

Secondary structure (DSSP, 8-state):
----SSHHHHHHHHHHHHHHT-PPPHHHHHHHHHHHTTHHHHHHHHHHHHHHHHHHHHT-TT-S-EE-TTSTTSTTHHHHHHH-SS--S--EE-

pLDDT: mean 97.25, std 1.99, range [82.38, 98.69]